Protein AF-A0A8S3RBH6-F1 (afdb_monomer_lite)

pLDDT: mean 80.06, std 17.08, range [38.38, 96.12]

Sequence (94 aa):
MRELGKKGQSVIRPSDINWVLTVPAIWSDAAKQFMREAAGGIPNSQLMLALEPEAASIYCKHIPSERMVCGGKSTLDAFSPGTKYLILDAGGWL

Foldseek 3Di:
DDDPDDPDDDDDDPVNAADEAEDAPPDDPVVVVVVCVVVPPDDPVRYHYDYPQRVVVVVLCPDDQVVDDDPNDTSPVCPPPPHDDDDDDPDDDD

Secondary structure (DSSP, 8-state):
-------------GGG--EEEEE-TT--HHHHHHHHHHT-SS-GGGEEEEEHHHHHHHHHHHS-GGG--BTTB-HHHHTSTT------------

Radius of gyration: 19.92 Å; chains: 1; bounding box: 55×50×41 Å

InterPro domains:
  IPR043129 ATPase, nucleotide binding domain [SSF53067] (12-60)

Organism: Mytilus edulis (NCBI:txid6550)

Structure (mmCIF, N/CA/C/O backbone):
data_AF-A0A8S3RBH6-F1
#
_entry.id   AF-A0A8S3RBH6-F1
#
loop_
_atom_site.group_PDB
_atom_site.id
_atom_site.type_symbol
_atom_site.label_atom_id
_atom_site.label_alt_id
_atom_site.label_comp_id
_atom_site.label_asym_id
_atom_site.label_entity_id
_atom_site.label_seq_id
_atom_site.pdbx_PDB_ins_code
_atom_site.Cartn_x
_atom_site.Cartn_y
_atom_site.Cartn_z
_atom_site.occupancy
_atom_site.B_iso_or_equiv
_atom_site.auth_seq_id
_atom_site.auth_comp_id
_atom_site.auth_asym_id
_atom_site.auth_atom_id
_atom_site.pdbx_PDB_model_num
ATOM 1 N N . MET A 1 1 ? -36.207 -30.651 -21.880 1.00 38.38 1 MET A N 1
ATOM 2 C CA . MET A 1 1 ? -35.850 -29.361 -21.251 1.00 38.38 1 MET A CA 1
ATOM 3 C C . MET A 1 1 ? -34.888 -29.647 -20.114 1.00 38.38 1 MET A C 1
ATOM 5 O O . MET A 1 1 ? -35.249 -30.395 -19.218 1.00 38.38 1 MET A O 1
ATOM 9 N N . ARG A 1 2 ? -33.650 -29.153 -20.195 1.00 39.78 2 ARG A N 1
ATOM 10 C CA . ARG A 1 2 ? -32.648 -29.284 -19.131 1.00 39.78 2 ARG A CA 1
ATOM 11 C C . ARG A 1 2 ? -32.576 -27.921 -18.451 1.00 39.78 2 ARG A C 1
ATOM 13 O O . ARG A 1 2 ? -32.107 -26.971 -19.069 1.00 39.78 2 ARG A O 1
ATOM 20 N N . GLU A 1 3 ? -33.119 -27.815 -17.245 1.00 48.50 3 GLU A N 1
ATOM 21 C CA . GLU A 1 3 ? -33.006 -26.605 -16.430 1.00 48.50 3 GLU A CA 1
ATOM 22 C C . GLU A 1 3 ? -31.524 -26.375 -16.111 1.00 48.50 3 GLU A C 1
ATOM 24 O O . GLU A 1 3 ? -30.867 -27.198 -15.468 1.00 48.50 3 GLU A O 1
ATOM 29 N N . LEU A 1 4 ? -30.969 -25.277 -16.623 1.00 52.84 4 LEU A N 1
ATOM 30 C CA . LEU A 1 4 ? -29.643 -24.806 -16.248 1.00 52.84 4 LEU A CA 1
ATOM 31 C C . LEU A 1 4 ? -29.757 -24.232 -14.837 1.00 52.84 4 LEU A C 1
ATOM 33 O O . LEU A 1 4 ? -30.302 -23.148 -14.640 1.00 52.84 4 LEU A O 1
ATOM 37 N N . GLY A 1 5 ? -29.269 -24.995 -13.857 1.00 47.62 5 GLY A N 1
ATOM 38 C CA . GLY A 1 5 ? -29.244 -24.597 -12.457 1.00 47.62 5 GLY A CA 1
ATOM 39 C C . GLY A 1 5 ? -28.646 -23.202 -12.297 1.00 47.62 5 GLY A C 1
ATOM 40 O O . GLY A 1 5 ? -27.518 -22.943 -12.725 1.00 47.62 5 GLY A O 1
ATOM 41 N N . LYS A 1 6 ? -29.418 -22.305 -11.674 1.00 53.09 6 LYS A N 1
ATOM 42 C CA . LYS A 1 6 ? -28.934 -21.021 -11.166 1.00 53.09 6 LYS A CA 1
ATOM 43 C C . LYS A 1 6 ? -27.688 -21.299 -10.328 1.00 53.09 6 LYS A C 1
ATOM 45 O O . LYS A 1 6 ? -27.794 -21.843 -9.232 1.00 53.09 6 LYS A O 1
ATOM 50 N N . LYS A 1 7 ? -26.506 -20.954 -10.851 1.00 55.62 7 LYS A N 1
ATOM 51 C CA . LYS A 1 7 ? -25.278 -20.891 -10.054 1.00 55.62 7 LYS A CA 1
ATOM 52 C C . LYS A 1 7 ? -25.583 -19.974 -8.873 1.00 55.62 7 LYS A C 1
ATOM 54 O O . LYS A 1 7 ? -25.849 -18.792 -9.079 1.00 55.62 7 LYS A O 1
ATOM 59 N N . GLY A 1 8 ? -25.643 -20.546 -7.672 1.00 55.41 8 GLY A N 1
ATOM 60 C CA . GLY A 1 8 ? -25.928 -19.799 -6.457 1.00 55.41 8 GLY A CA 1
ATOM 61 C C . GLY A 1 8 ? -24.918 -18.668 -6.322 1.00 55.41 8 GLY A C 1
ATOM 62 O O . GLY A 1 8 ? -23.718 -18.921 -6.253 1.00 55.41 8 GLY A O 1
ATOM 63 N N . GLN A 1 9 ? -25.396 -17.425 -6.330 1.00 63.41 9 GLN A N 1
ATOM 64 C CA . GLN A 1 9 ? -24.594 -16.299 -5.876 1.00 63.41 9 GLN A CA 1
ATOM 65 C C . GLN A 1 9 ? -24.315 -16.536 -4.393 1.00 63.41 9 GLN A C 1
ATOM 67 O O . GLN A 1 9 ? -25.226 -16.481 -3.567 1.00 63.41 9 GLN A O 1
ATOM 72 N N . SER A 1 10 ? -23.071 -16.867 -4.057 1.00 72.06 10 SER A N 1
ATOM 73 C CA . SER A 1 10 ? -22.626 -16.890 -2.669 1.00 72.06 10 SER A CA 1
ATOM 74 C C . SER A 1 10 ? -22.751 -15.477 -2.107 1.00 72.06 10 SER A C 1
ATOM 76 O O . SER A 1 10 ? -22.161 -14.541 -2.647 1.00 72.06 10 SER A O 1
ATOM 78 N N . VAL A 1 11 ? -23.531 -15.320 -1.038 1.00 86.12 11 VAL A N 1
ATOM 79 C CA . VAL A 1 11 ? -23.625 -14.057 -0.301 1.00 86.12 11 VAL A CA 1
ATOM 80 C C . VAL A 1 11 ? -22.272 -13.798 0.359 1.00 86.12 11 VAL A C 1
ATOM 82 O O . VAL A 1 11 ? -21.866 -14.569 1.225 1.00 86.12 11 VAL A O 1
ATOM 85 N N . ILE A 1 12 ? -21.581 -12.737 -0.059 1.00 88.06 12 ILE A N 1
ATOM 86 C CA . ILE A 1 12 ? -20.322 -12.293 0.555 1.00 88.06 12 ILE A CA 1
ATOM 87 C C . ILE A 1 12 ? -20.653 -11.659 1.906 1.00 88.06 12 ILE A C 1
ATOM 89 O O . ILE A 1 12 ? -21.481 -10.745 1.977 1.00 88.06 12 ILE A O 1
ATOM 93 N N . ARG A 1 13 ? -20.023 -12.135 2.980 1.00 92.12 13 ARG A N 1
ATOM 94 C CA . ARG A 1 13 ? -20.168 -11.559 4.322 1.00 92.12 13 ARG A CA 1
ATOM 95 C C . ARG A 1 13 ? -19.064 -10.529 4.567 1.00 92.12 13 ARG A C 1
ATOM 97 O O . ARG A 1 13 ? -17.971 -10.678 4.028 1.00 92.12 13 ARG A O 1
ATOM 104 N N . PRO A 1 14 ? -19.278 -9.532 5.443 1.00 89.50 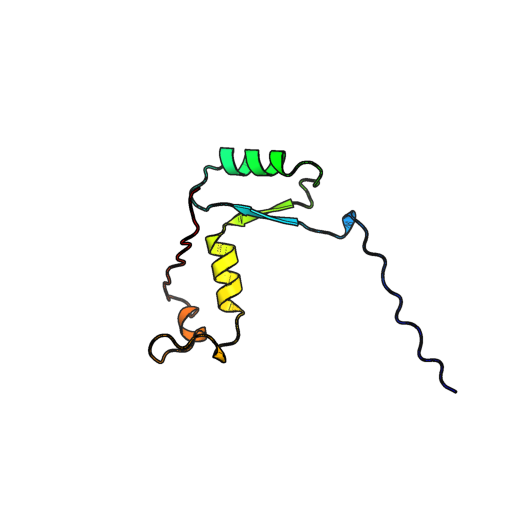14 PRO A N 1
ATOM 105 C CA . PRO A 1 14 ? -18.214 -8.603 5.835 1.00 89.50 14 PRO A CA 1
ATOM 106 C C . PRO A 1 14 ? -16.964 -9.302 6.394 1.00 89.50 14 PRO A C 1
ATOM 108 O O . PRO A 1 14 ? -15.852 -8.825 6.196 1.00 89.50 14 PRO A O 1
ATOM 111 N N . SER A 1 15 ? -17.136 -10.459 7.043 1.00 91.06 15 SER A N 1
ATOM 112 C CA . SER A 1 15 ? -16.047 -11.308 7.549 1.00 91.06 15 SER A CA 1
ATOM 113 C C . SER A 1 15 ? -15.187 -11.948 6.456 1.00 91.06 15 SER A C 1
ATOM 115 O O . SER A 1 15 ? -14.087 -12.407 6.744 1.00 91.06 15 SER A O 1
ATOM 117 N N . ASP A 1 16 ? -15.683 -12.004 5.221 1.00 93.25 16 ASP A N 1
ATOM 118 C CA . ASP A 1 16 ? -15.000 -12.655 4.100 1.00 93.25 16 ASP A CA 1
ATOM 119 C C . ASP A 1 16 ? -14.066 -11.677 3.360 1.00 93.25 16 ASP A C 1
ATOM 121 O O . ASP A 1 16 ? -13.362 -12.064 2.427 1.00 93.25 16 ASP A O 1
ATOM 125 N N . ILE A 1 17 ? -14.064 -10.399 3.758 1.00 93.31 17 ILE A N 1
ATOM 126 C CA . ILE A 1 17 ? -13.308 -9.322 3.114 1.00 93.31 17 ILE A CA 1
ATOM 127 C C . ILE A 1 17 ? -11.998 -9.089 3.871 1.00 93.31 17 ILE A C 1
ATOM 129 O O . ILE A 1 17 ? -12.009 -8.862 5.076 1.00 93.31 17 ILE A O 1
ATOM 133 N N . ASN A 1 18 ? -10.873 -9.080 3.155 1.00 96.12 18 ASN A N 1
ATOM 134 C CA . ASN A 1 18 ? -9.602 -8.567 3.666 1.00 96.12 18 ASN A CA 1
ATOM 135 C C . ASN A 1 18 ? -9.269 -7.255 2.956 1.00 96.12 18 ASN A C 1
ATOM 137 O O . ASN A 1 18 ? -9.286 -7.181 1.727 1.00 96.12 18 ASN A O 1
ATOM 141 N N . TRP A 1 19 ? -8.960 -6.231 3.738 1.00 96.00 19 TRP A N 1
ATOM 142 C CA . TRP A 1 19 ? -8.635 -4.888 3.292 1.00 96.00 19 TRP A CA 1
ATOM 143 C C . TRP A 1 19 ? -7.126 -4.704 3.239 1.00 96.00 19 TRP A C 1
ATOM 145 O O . TRP A 1 19 ? -6.403 -5.060 4.171 1.00 96.00 19 TRP A O 1
ATOM 155 N N . VAL A 1 20 ? -6.656 -4.105 2.151 1.00 95.69 20 VAL A N 1
ATOM 156 C CA . VAL A 1 20 ? -5.264 -3.690 1.994 1.00 95.69 20 VAL A CA 1
ATOM 157 C C . VAL A 1 20 ? -5.254 -2.177 1.855 1.00 95.69 20 VAL A C 1
ATOM 159 O O . VAL A 1 20 ? -5.866 -1.641 0.935 1.00 95.69 20 VAL A O 1
ATOM 162 N N . LEU A 1 21 ? -4.575 -1.496 2.773 1.00 95.50 21 LEU A N 1
ATOM 163 C CA . LEU A 1 21 ? -4.393 -0.050 2.747 1.00 95.50 21 LEU A CA 1
ATOM 164 C C . LEU A 1 21 ? -2.948 0.260 2.348 1.00 95.50 21 LEU A C 1
ATOM 166 O O . LEU A 1 21 ? -2.005 -0.158 3.022 1.00 95.50 21 LEU A O 1
ATOM 170 N N . 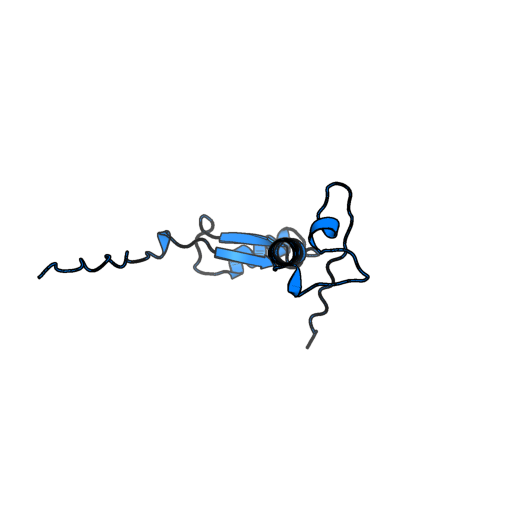THR A 1 22 ? -2.771 0.973 1.238 1.00 95.50 22 THR A N 1
ATOM 171 C CA . THR A 1 22 ? -1.450 1.421 0.792 1.00 95.50 22 THR A CA 1
ATOM 172 C C . THR A 1 22 ? -1.000 2.640 1.585 1.00 95.50 22 THR A C 1
ATOM 174 O O . THR A 1 22 ? -1.805 3.524 1.872 1.00 95.50 22 THR A O 1
ATOM 177 N N . VAL A 1 23 ? 0.280 2.678 1.950 1.00 95.38 23 VAL A N 1
ATOM 178 C CA . VAL A 1 23 ? 0.893 3.796 2.679 1.00 95.38 23 VAL A CA 1
ATOM 179 C C . VAL A 1 23 ? 2.243 4.188 2.068 1.00 95.38 23 VAL A C 1
ATOM 181 O O . VAL A 1 23 ? 2.955 3.310 1.561 1.00 95.38 23 VAL A O 1
ATOM 184 N N . PRO A 1 24 ? 2.655 5.463 2.172 1.00 93.81 24 PRO A N 1
ATOM 185 C CA . PRO A 1 24 ? 3.972 5.902 1.732 1.00 93.81 24 PRO A CA 1
ATOM 186 C C . PRO A 1 24 ? 5.103 5.125 2.409 1.00 93.81 24 PRO A C 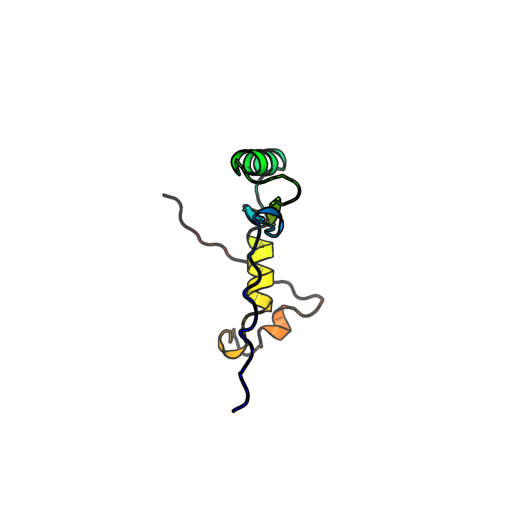1
ATOM 188 O O . PRO A 1 24 ? 5.134 4.959 3.631 1.00 93.81 24 PRO A O 1
ATOM 191 N N . ALA A 1 25 ? 6.094 4.695 1.627 1.00 90.75 25 ALA A N 1
ATOM 192 C CA . ALA A 1 25 ? 7.233 3.937 2.155 1.00 90.75 25 ALA A CA 1
ATOM 193 C C . ALA A 1 25 ? 8.114 4.742 3.125 1.00 90.75 25 ALA A C 1
ATOM 195 O O . ALA A 1 25 ? 8.770 4.159 3.986 1.00 90.75 25 ALA A O 1
ATOM 196 N N . ILE A 1 26 ? 8.101 6.073 3.009 1.00 91.38 26 ILE A N 1
ATOM 197 C CA . ILE A 1 26 ? 8.867 6.990 3.864 1.00 91.38 26 ILE A CA 1
ATOM 198 C C . ILE A 1 26 ? 8.256 7.183 5.259 1.00 91.38 26 ILE A C 1
ATOM 200 O O . ILE A 1 26 ? 8.871 7.818 6.114 1.00 91.38 26 ILE A O 1
ATOM 204 N N . TRP A 1 27 ? 7.041 6.684 5.503 1.00 93.00 27 TRP A N 1
ATOM 205 C CA . TRP A 1 27 ? 6.387 6.847 6.797 1.00 93.00 27 TRP A CA 1
ATOM 206 C C . TRP A 1 27 ? 7.042 6.008 7.892 1.00 93.00 27 TRP A C 1
ATOM 208 O O . TRP A 1 27 ? 7.437 4.857 7.686 1.00 93.00 27 TRP A O 1
ATOM 218 N N . SER A 1 28 ? 7.107 6.592 9.091 1.00 95.19 28 SER A N 1
ATOM 219 C CA . SER A 1 28 ? 7.550 5.903 10.300 1.00 95.19 28 SER A CA 1
ATOM 220 C C . SER A 1 28 ? 6.539 4.841 10.732 1.00 95.19 28 SER A C 1
ATOM 222 O O . SER A 1 28 ? 5.364 4.883 10.363 1.00 95.19 28 SER A O 1
ATOM 224 N N . ASP A 1 29 ? 6.971 3.904 11.573 1.00 94.25 29 ASP A N 1
ATOM 225 C CA . ASP A 1 29 ? 6.075 2.865 12.089 1.00 94.25 29 ASP A CA 1
ATOM 226 C C . ASP A 1 29 ? 4.943 3.444 12.944 1.00 94.25 29 ASP A C 1
ATOM 228 O O . ASP A 1 29 ? 3.824 2.941 12.894 1.00 94.25 29 ASP A O 1
ATOM 232 N N . ALA A 1 30 ? 5.192 4.558 13.639 1.00 96.06 30 ALA A N 1
ATOM 233 C CA . ALA A 1 30 ? 4.156 5.296 14.358 1.00 96.06 30 ALA A CA 1
ATOM 234 C C . ALA A 1 30 ? 3.098 5.878 13.404 1.00 96.06 30 ALA A C 1
ATOM 236 O O . ALA A 1 30 ? 1.907 5.745 13.666 1.00 96.06 30 ALA A O 1
ATOM 237 N N . ALA A 1 31 ? 3.507 6.460 12.270 1.00 95.81 31 ALA A N 1
ATOM 238 C CA . ALA A 1 31 ? 2.570 6.963 11.263 1.00 95.81 31 ALA A CA 1
ATOM 239 C C . ALA A 1 31 ? 1.772 5.821 10.611 1.00 95.81 31 ALA A C 1
ATOM 241 O O . ALA A 1 31 ? 0.558 5.921 10.447 1.00 95.81 31 ALA A O 1
ATOM 242 N N . LYS A 1 32 ? 2.420 4.689 10.311 1.00 93.69 32 LYS A N 1
ATOM 243 C CA . LYS A 1 32 ? 1.736 3.481 9.816 1.00 93.69 32 LYS A CA 1
ATOM 244 C C . LYS A 1 32 ? 0.729 2.943 10.836 1.00 93.69 32 LYS A C 1
ATOM 246 O O . LYS A 1 32 ? -0.369 2.540 10.462 1.00 93.69 32 LYS A O 1
ATOM 251 N N . GLN A 1 33 ? 1.088 2.935 12.119 1.00 93.69 33 GLN A N 1
ATOM 252 C CA . GLN A 1 33 ? 0.192 2.511 13.192 1.00 93.69 33 GLN A CA 1
ATOM 253 C C . GLN A 1 33 ? -1.003 3.458 13.335 1.00 93.69 33 GLN A C 1
ATOM 255 O O . GLN A 1 33 ? -2.139 2.993 13.399 1.00 93.69 33 GLN A O 1
ATOM 260 N N . PHE A 1 34 ? -0.763 4.767 13.273 1.00 95.25 34 PHE A N 1
ATOM 261 C CA . PHE A 1 34 ? -1.825 5.767 13.267 1.00 95.25 34 PHE A CA 1
ATOM 262 C C . PHE A 1 34 ? -2.823 5.531 12.126 1.00 95.25 34 PHE A C 1
ATOM 264 O O . PHE A 1 34 ? -4.029 5.567 12.339 1.00 95.25 34 PHE A O 1
ATOM 271 N N . MET A 1 35 ? -2.346 5.207 10.924 1.00 94.75 35 MET A N 1
ATOM 272 C CA . MET A 1 35 ? -3.234 4.912 9.795 1.00 94.75 35 MET A CA 1
ATOM 273 C C . MET A 1 35 ? -4.069 3.653 9.983 1.00 94.75 35 MET A C 1
ATOM 275 O O . MET A 1 35 ? -5.207 3.601 9.521 1.00 94.75 35 MET A O 1
ATOM 279 N N . ARG A 1 36 ? -3.526 2.644 10.670 1.00 93.56 36 ARG A N 1
ATOM 280 C CA . ARG A 1 36 ? -4.284 1.449 11.052 1.00 93.56 36 ARG A CA 1
ATOM 281 C C . ARG A 1 36 ? -5.463 1.805 11.954 1.00 93.56 36 ARG A C 1
ATOM 283 O O . ARG A 1 36 ? -6.555 1.291 11.756 1.00 93.56 36 ARG A O 1
ATOM 290 N N . GLU A 1 37 ? -5.253 2.708 12.903 1.00 93.19 37 GLU A N 1
ATOM 291 C CA . GLU A 1 37 ? -6.307 3.194 13.800 1.00 93.19 37 GLU A CA 1
ATOM 292 C C . GLU A 1 37 ? -7.300 4.106 13.063 1.00 93.19 37 GLU A C 1
ATOM 294 O O . GLU A 1 37 ? -8.514 3.976 13.234 1.00 93.19 37 GLU A O 1
ATOM 299 N N . ALA A 1 38 ? -6.799 4.968 12.172 1.00 94.56 38 ALA A N 1
ATOM 300 C CA . ALA A 1 38 ? -7.609 5.860 11.345 1.00 94.56 38 ALA A CA 1
ATOM 301 C C . ALA A 1 38 ? -8.490 5.114 10.327 1.00 94.56 38 ALA A C 1
ATOM 303 O O . ALA A 1 38 ? -9.516 5.647 9.909 1.00 94.56 38 ALA A O 1
ATOM 304 N N . ALA A 1 39 ? -8.137 3.875 9.962 1.00 91.88 39 ALA A N 1
ATOM 305 C CA . ALA A 1 39 ? -8.941 3.022 9.085 1.00 91.88 39 ALA A CA 1
ATOM 306 C C . ALA A 1 39 ? -10.301 2.613 9.690 1.00 91.88 39 ALA A C 1
ATOM 308 O O . ALA A 1 39 ? -11.093 1.981 8.996 1.00 91.88 39 ALA A O 1
ATOM 309 N N . GLY A 1 40 ? -10.564 2.963 10.959 1.00 87.00 40 GLY A N 1
ATOM 310 C CA . GLY A 1 40 ? -11.887 3.149 11.561 1.00 87.00 40 GLY A CA 1
ATOM 311 C C . GLY A 1 40 ? -13.002 2.222 11.067 1.00 87.00 40 GLY A C 1
ATOM 312 O O . GLY A 1 40 ? -13.672 2.510 10.081 1.00 87.00 40 GLY A O 1
ATOM 313 N N . GLY A 1 41 ? -13.267 1.143 11.809 1.00 84.75 41 GLY A N 1
ATOM 314 C CA . GLY A 1 41 ? -14.368 0.212 11.517 1.00 84.75 41 GLY A CA 1
ATOM 315 C C . GLY A 1 41 ? -13.952 -1.059 10.775 1.00 84.75 41 GLY A C 1
ATOM 316 O O . GLY A 1 41 ? -14.779 -1.950 10.592 1.00 84.75 41 GLY A O 1
ATOM 317 N N . ILE A 1 42 ? -12.673 -1.187 10.419 1.00 93.31 42 ILE A N 1
ATOM 318 C CA . ILE A 1 42 ? -12.095 -2.423 9.888 1.00 93.31 42 ILE A CA 1
ATOM 319 C C . ILE A 1 42 ? -11.385 -3.173 11.026 1.00 93.31 42 ILE A C 1
ATOM 321 O O . ILE A 1 42 ? -10.504 -2.597 11.669 1.00 93.31 42 ILE A O 1
ATOM 325 N N . PRO A 1 43 ? -11.720 -4.448 11.302 1.00 93.31 43 PRO A N 1
ATOM 326 C CA . PRO A 1 43 ? -10.985 -5.244 12.278 1.00 93.31 43 PRO A CA 1
ATOM 327 C C . PRO A 1 43 ? -9.513 -5.400 11.888 1.00 93.31 43 PRO A C 1
ATOM 329 O O . PRO A 1 43 ? -9.202 -5.691 10.736 1.00 93.31 43 PRO A O 1
ATOM 332 N N . ASN A 1 44 ? -8.602 -5.304 12.861 1.00 91.06 44 ASN A N 1
ATOM 333 C CA . ASN A 1 44 ? -7.160 -5.458 12.617 1.00 91.06 44 ASN A CA 1
ATOM 334 C C . ASN A 1 44 ? -6.793 -6.804 11.965 1.00 91.06 44 ASN A C 1
ATOM 336 O O . ASN A 1 44 ? -5.822 -6.879 11.223 1.00 91.06 44 ASN A O 1
ATOM 340 N N . SER A 1 45 ? -7.570 -7.864 12.212 1.00 93.44 45 SER A N 1
ATOM 341 C CA . SER A 1 45 ? -7.392 -9.173 11.567 1.00 93.44 45 SER A CA 1
ATOM 342 C C . SER A 1 45 ? -7.724 -9.173 10.071 1.00 93.44 45 SER A C 1
ATOM 344 O O . SER A 1 45 ? -7.287 -10.073 9.361 1.00 93.44 45 SER A O 1
ATOM 346 N N . GLN A 1 46 ? -8.488 -8.184 9.606 1.00 95.50 46 GLN A N 1
ATOM 347 C CA . GLN A 1 46 ? -8.914 -8.005 8.219 1.00 95.50 46 GLN A CA 1
ATOM 348 C C 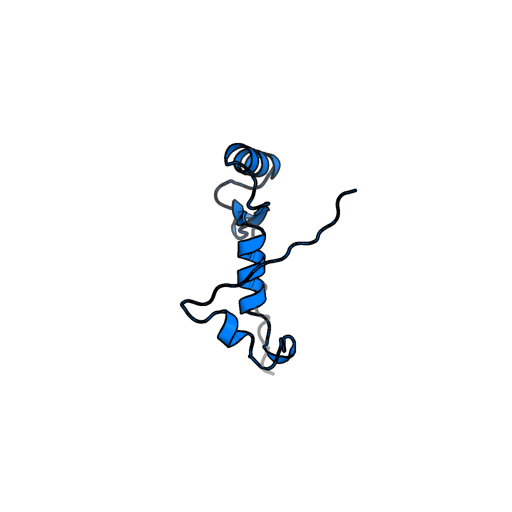. GLN A 1 46 ? -8.214 -6.815 7.550 1.00 95.50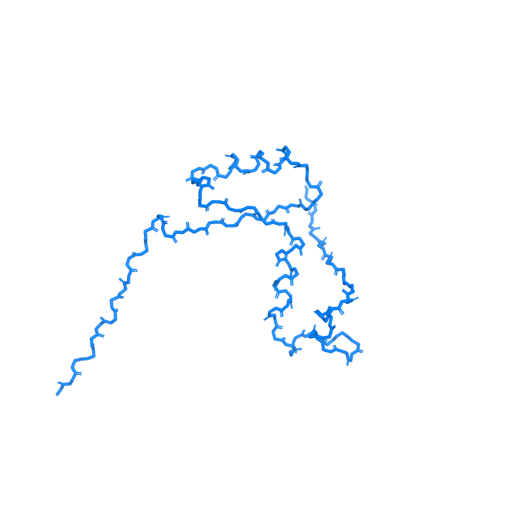 46 GLN A C 1
ATOM 350 O O . GLN A 1 46 ? -8.598 -6.455 6.444 1.00 95.50 46 GLN A O 1
ATOM 355 N N . LEU A 1 47 ? -7.223 -6.182 8.193 1.00 96.06 47 LEU A N 1
ATOM 356 C CA . LEU A 1 47 ? -6.515 -5.015 7.662 1.00 96.06 47 LEU A CA 1
ATOM 357 C C . LEU A 1 47 ? -5.014 -5.283 7.525 1.00 96.06 47 LEU A C 1
ATOM 359 O O . LEU A 1 47 ? -4.304 -5.505 8.506 1.00 96.06 47 LEU A O 1
ATOM 363 N N . MET A 1 48 ? -4.512 -5.174 6.300 1.00 95.44 48 MET A N 1
ATOM 364 C CA . MET A 1 48 ? -3.094 -5.244 5.966 1.00 95.44 48 MET A CA 1
ATOM 365 C C . MET A 1 48 ? -2.617 -3.890 5.440 1.00 95.44 48 MET A C 1
ATOM 367 O O . MET A 1 48 ? -3.314 -3.245 4.662 1.00 95.44 48 MET A O 1
ATOM 371 N N . LEU A 1 49 ? -1.416 -3.467 5.839 1.00 95.06 49 LEU A N 1
ATOM 372 C CA . LEU A 1 49 ? -0.752 -2.336 5.190 1.00 95.06 49 LEU A CA 1
ATOM 373 C C . LEU A 1 49 ? 0.196 -2.852 4.114 1.00 95.06 49 LEU A C 1
ATOM 375 O O . LEU A 1 49 ? 0.953 -3.787 4.373 1.00 95.06 49 LEU A O 1
ATOM 379 N N . ALA A 1 50 ? 0.177 -2.211 2.952 1.00 95.56 50 ALA A N 1
ATOM 380 C CA . ALA A 1 50 ? 1.151 -2.416 1.886 1.00 95.56 50 ALA A CA 1
ATOM 381 C C . ALA A 1 50 ? 1.898 -1.106 1.630 1.00 95.56 50 ALA A C 1
ATOM 383 O O . ALA A 1 50 ? 1.306 -0.029 1.714 1.00 95.56 50 ALA A O 1
ATOM 384 N N . LEU A 1 51 ? 3.189 -1.166 1.309 1.00 94.75 51 LEU A N 1
ATOM 385 C CA . LEU A 1 51 ? 3.882 0.039 0.866 1.00 94.75 51 LEU A CA 1
ATOM 386 C C . LEU A 1 51 ? 3.415 0.384 -0.551 1.00 94.75 51 LEU A C 1
ATOM 388 O O . LEU A 1 51 ? 3.346 -0.494 -1.412 1.00 94.75 51 LEU A O 1
ATOM 392 N N . GLU A 1 52 ? 3.145 1.658 -0.815 1.00 94.56 52 GLU A N 1
ATOM 393 C CA . GLU A 1 52 ? 2.835 2.160 -2.161 1.00 94.56 52 GLU A CA 1
ATOM 394 C C . GLU A 1 52 ? 3.813 1.654 -3.240 1.00 94.56 52 GLU A C 1
ATOM 396 O O . GLU A 1 52 ? 3.346 1.064 -4.220 1.00 94.56 52 GLU A O 1
ATOM 401 N N . PRO A 1 53 ? 5.154 1.759 -3.080 1.00 93.06 53 PRO A N 1
ATOM 402 C CA . PRO A 1 53 ? 6.076 1.258 -4.100 1.00 93.06 53 PRO A CA 1
ATOM 403 C C . PRO A 1 53 ? 6.048 -0.269 -4.267 1.00 93.06 53 PRO A C 1
ATOM 405 O O . PRO A 1 53 ? 6.298 -0.762 -5.367 1.00 93.06 53 PRO A O 1
ATOM 408 N N . GLU A 1 54 ? 5.730 -1.034 -3.219 1.00 90.88 54 GLU A N 1
ATOM 409 C CA . GLU A 1 54 ? 5.605 -2.496 -3.314 1.00 90.88 54 GLU A CA 1
ATOM 410 C C . GLU A 1 54 ? 4.340 -2.889 -4.078 1.00 90.88 54 GLU A C 1
ATOM 412 O O . GLU A 1 54 ? 4.402 -3.716 -4.991 1.00 90.88 54 GLU A O 1
ATOM 417 N N . ALA A 1 55 ? 3.208 -2.254 -3.760 1.00 92.75 55 ALA A N 1
ATOM 418 C CA . ALA A 1 55 ? 1.949 -2.461 -4.466 1.00 92.75 55 ALA A CA 1
ATOM 419 C C . ALA A 1 55 ? 2.083 -2.097 -5.955 1.00 92.75 55 ALA A C 1
ATOM 421 O O . ALA A 1 55 ? 1.684 -2.878 -6.824 1.00 92.75 55 ALA A O 1
ATOM 422 N N . ALA A 1 56 ? 2.722 -0.961 -6.256 1.00 90.50 56 ALA A N 1
ATOM 423 C CA . ALA A 1 56 ? 3.006 -0.534 -7.623 1.00 90.50 56 ALA A CA 1
ATOM 424 C C . ALA A 1 56 ? 3.922 -1.524 -8.363 1.00 90.50 56 ALA A C 1
ATOM 426 O O . ALA A 1 56 ? 3.640 -1.889 -9.504 1.00 90.50 56 ALA A O 1
ATOM 427 N N . SER A 1 57 ? 4.983 -2.012 -7.714 1.00 88.31 57 SER A N 1
ATOM 428 C CA . SER A 1 57 ? 5.885 -3.008 -8.301 1.00 88.31 57 SER A CA 1
ATOM 429 C C . SER A 1 57 ? 5.165 -4.317 -8.648 1.00 88.31 57 SER A C 1
ATOM 431 O O . SER A 1 57 ? 5.289 -4.821 -9.770 1.00 88.31 57 SER A O 1
ATOM 433 N N . ILE A 1 58 ? 4.361 -4.842 -7.715 1.00 88.44 58 ILE A N 1
ATOM 434 C CA . ILE A 1 58 ? 3.563 -6.052 -7.942 1.00 88.44 58 ILE A CA 1
ATOM 435 C C . ILE A 1 58 ? 2.618 -5.831 -9.118 1.00 88.44 58 ILE A C 1
ATOM 437 O O . ILE A 1 58 ? 2.539 -6.691 -9.993 1.00 88.44 58 ILE A O 1
ATOM 441 N N . TYR A 1 59 ? 1.934 -4.689 -9.179 1.00 86.38 59 TYR A N 1
ATOM 442 C CA . TYR A 1 59 ? 1.049 -4.382 -10.296 1.00 86.38 59 TYR A CA 1
ATOM 443 C C . TYR A 1 59 ? 1.809 -4.374 -11.630 1.00 86.38 59 TYR A C 1
ATOM 445 O O . TYR A 1 59 ? 1.442 -5.119 -12.537 1.00 86.38 59 TYR A O 1
ATOM 453 N N . CYS A 1 60 ? 2.921 -3.639 -11.723 1.00 82.00 60 CYS A N 1
ATOM 454 C CA . CYS A 1 60 ? 3.751 -3.556 -12.930 1.00 82.00 60 CYS A CA 1
ATOM 455 C C . CYS A 1 60 ? 4.273 -4.920 -13.411 1.00 82.00 60 CYS A C 1
ATOM 457 O O . CYS A 1 60 ? 4.403 -5.127 -14.617 1.00 82.00 60 CYS A O 1
ATOM 459 N N . LYS A 1 61 ? 4.516 -5.872 -12.501 1.00 79.06 61 LYS A N 1
ATOM 460 C CA . LYS A 1 61 ? 4.900 -7.249 -12.853 1.00 79.06 61 LYS A CA 1
ATOM 461 C C . LYS A 1 61 ? 3.793 -8.023 -13.582 1.00 79.06 61 LYS A C 1
ATOM 463 O O . LYS A 1 61 ? 4.101 -8.903 -14.380 1.00 79.06 61 LYS A O 1
ATOM 468 N N . HIS A 1 62 ? 2.524 -7.737 -13.293 1.00 75.88 62 HIS A N 1
ATOM 469 C CA . HIS A 1 62 ? 1.382 -8.498 -13.816 1.00 75.88 62 HIS A CA 1
ATOM 470 C C . HIS A 1 62 ? 0.729 -7.860 -15.056 1.00 75.88 62 HIS A C 1
ATOM 472 O O . HIS A 1 62 ? -0.177 -8.459 -15.635 1.00 75.88 62 HIS A O 1
ATOM 478 N N . ILE A 1 63 ? 1.167 -6.671 -15.487 1.00 69.00 63 ILE A N 1
ATOM 479 C CA . ILE A 1 63 ? 0.651 -6.026 -16.702 1.00 69.00 63 ILE A CA 1
ATOM 480 C C . ILE A 1 63 ? 1.189 -6.764 -17.944 1.00 69.00 63 ILE A C 1
ATOM 482 O O . ILE A 1 63 ? 2.401 -6.971 -18.046 1.00 69.00 63 ILE A O 1
ATOM 486 N N . PRO A 1 64 ? 0.326 -7.129 -18.916 1.00 60.03 64 PRO A N 1
ATOM 487 C CA . PRO A 1 64 ? 0.756 -7.745 -20.167 1.00 60.03 64 PRO A CA 1
ATOM 488 C C . PRO A 1 64 ? 1.808 -6.903 -20.902 1.00 60.03 64 PRO A C 1
ATOM 490 O O . PRO A 1 64 ? 1.664 -5.688 -21.065 1.00 60.03 64 PRO A O 1
ATOM 493 N N . SER A 1 65 ? 2.851 -7.578 -21.382 1.00 55.38 65 SER A N 1
ATOM 494 C CA . SER A 1 65 ? 4.047 -7.013 -22.021 1.00 55.38 65 SER A CA 1
ATOM 495 C C . SER A 1 65 ? 3.770 -6.140 -23.253 1.00 55.38 65 SER A C 1
ATOM 497 O O . SER A 1 65 ? 4.593 -5.293 -23.592 1.00 55.38 65 SER A O 1
ATOM 499 N N . GLU A 1 66 ? 2.599 -6.272 -23.883 1.00 55.34 66 GLU A N 1
ATOM 500 C CA . GLU A 1 66 ? 2.173 -5.480 -25.049 1.00 55.34 66 GLU A CA 1
ATOM 501 C C . GLU A 1 66 ? 2.078 -3.969 -24.777 1.00 55.34 66 GLU A C 1
ATOM 503 O O . GLU A 1 66 ? 2.114 -3.176 -25.716 1.00 55.34 66 GLU A O 1
ATOM 508 N N . ARG A 1 67 ? 1.987 -3.540 -23.509 1.00 53.38 67 ARG A N 1
ATOM 509 C CA . ARG A 1 67 ? 1.864 -2.116 -23.139 1.00 53.38 67 ARG A CA 1
ATOM 510 C C . ARG A 1 67 ? 3.154 -1.451 -22.662 1.00 53.38 67 ARG A C 1
ATOM 512 O O . ARG A 1 67 ? 3.122 -0.274 -22.316 1.00 53.38 67 ARG A O 1
ATOM 519 N N . MET A 1 68 ? 4.277 -2.164 -22.621 1.00 54.00 68 MET A N 1
ATOM 520 C CA . MET A 1 68 ? 5.501 -1.653 -21.999 1.00 54.00 68 MET A CA 1
ATOM 521 C C . MET A 1 68 ? 6.741 -2.082 -22.788 1.00 54.00 68 MET A C 1
ATOM 523 O O . MET A 1 68 ? 7.453 -3.018 -22.428 1.00 54.00 68 MET A O 1
ATOM 527 N N . VAL A 1 69 ? 7.005 -1.364 -23.881 1.00 53.41 69 VAL A N 1
ATOM 528 C CA . VAL A 1 69 ? 8.279 -1.430 -24.605 1.00 53.41 69 VAL A CA 1
ATOM 529 C C . VAL A 1 69 ? 9.137 -0.254 -24.150 1.00 53.41 69 VAL A C 1
ATOM 531 O O . VAL A 1 69 ? 8.999 0.860 -24.647 1.00 53.41 69 VAL A O 1
ATOM 534 N N . CYS A 1 70 ? 10.041 -0.501 -23.206 1.00 52.19 70 CYS A N 1
ATOM 535 C CA . CYS A 1 70 ? 11.070 0.463 -22.825 1.00 52.19 70 CYS A CA 1
ATOM 536 C C . CYS A 1 70 ? 12.387 0.037 -23.485 1.00 52.19 70 CYS A C 1
ATOM 538 O O . CYS A 1 70 ? 13.071 -0.862 -23.002 1.00 52.19 70 CYS A O 1
ATOM 540 N N . GLY A 1 71 ? 12.734 0.644 -24.623 1.00 53.12 71 GLY A N 1
ATOM 541 C CA . GLY A 1 71 ? 14.060 0.476 -25.236 1.00 53.12 71 GLY A CA 1
ATOM 542 C C . GLY A 1 71 ? 14.392 -0.933 -25.754 1.00 53.12 71 GLY A C 1
ATOM 543 O O . GLY A 1 71 ? 15.557 -1.317 -25.748 1.00 53.12 71 GLY A O 1
ATOM 544 N N . GLY A 1 72 ? 13.395 -1.713 -26.189 1.00 53.66 72 GLY A N 1
ATOM 545 C CA . GLY A 1 72 ? 13.606 -3.012 -26.849 1.00 53.66 72 GLY A CA 1
ATOM 546 C C . GLY A 1 72 ? 13.776 -4.223 -25.921 1.00 53.66 72 GLY A C 1
ATOM 547 O O . GLY A 1 72 ? 13.964 -5.329 -26.420 1.00 53.66 72 GLY A O 1
ATOM 548 N N . LYS A 1 73 ? 13.673 -4.047 -24.596 1.00 55.16 73 LYS A N 1
ATOM 549 C CA . LYS A 1 73 ? 13.568 -5.150 -23.625 1.00 55.16 73 LYS A CA 1
ATOM 550 C C . LYS A 1 73 ? 12.135 -5.296 -23.130 1.00 55.16 73 LYS A C 1
ATOM 552 O O . LYS A 1 73 ? 11.440 -4.301 -22.918 1.00 55.16 73 LYS A O 1
ATOM 557 N N . SER A 1 74 ? 11.700 -6.540 -22.966 1.00 57.84 74 SER A N 1
ATOM 558 C CA . SER A 1 74 ? 10.374 -6.848 -22.437 1.00 57.84 74 SER A CA 1
ATOM 559 C C . SER A 1 74 ? 10.312 -6.529 -20.938 1.00 57.84 74 SER A C 1
ATOM 561 O O . SER A 1 74 ? 11.322 -6.603 -20.238 1.00 57.84 74 SER A O 1
ATOM 563 N N . THR A 1 75 ? 9.128 -6.214 -20.409 1.00 57.28 75 THR A N 1
ATOM 564 C CA . THR A 1 75 ? 8.913 -6.039 -18.958 1.00 57.28 75 THR A CA 1
ATOM 565 C C . THR A 1 75 ? 9.347 -7.241 -18.132 1.00 57.28 75 THR A C 1
ATOM 567 O O . THR A 1 75 ? 9.763 -7.079 -16.990 1.00 57.28 75 THR A O 1
ATOM 570 N N . LEU A 1 76 ? 9.290 -8.443 -18.708 1.00 58.38 76 LEU A N 1
ATOM 571 C CA . LEU A 1 76 ? 9.676 -9.686 -18.045 1.00 58.38 76 LEU A CA 1
ATOM 572 C C . LEU A 1 76 ? 11.169 -9.703 -17.685 1.00 58.38 76 LEU A C 1
ATOM 574 O O . LEU A 1 76 ? 11.533 -10.231 -16.634 1.00 58.38 76 LEU A O 1
ATOM 578 N N . ASP A 1 77 ? 12.017 -9.049 -18.486 1.00 61.16 77 ASP A N 1
ATOM 579 C CA . ASP A 1 77 ? 13.451 -8.938 -18.203 1.00 61.16 77 ASP A CA 1
ATOM 580 C C . ASP A 1 77 ? 13.727 -8.015 -17.007 1.00 61.16 77 ASP A C 1
ATOM 582 O O . ASP A 1 77 ? 14.664 -8.259 -16.242 1.00 61.16 77 ASP A O 1
ATOM 586 N N . ALA A 1 78 ? 12.884 -6.994 -16.798 1.00 65.38 78 ALA A N 1
ATOM 587 C CA . ALA A 1 78 ? 13.008 -6.041 -15.692 1.00 65.38 78 ALA A CA 1
ATOM 588 C C . ALA A 1 78 ? 12.765 -6.670 -14.304 1.00 65.38 78 ALA A C 1
ATOM 590 O O . ALA A 1 78 ? 13.197 -6.114 -13.295 1.00 65.38 78 ALA A O 1
ATOM 591 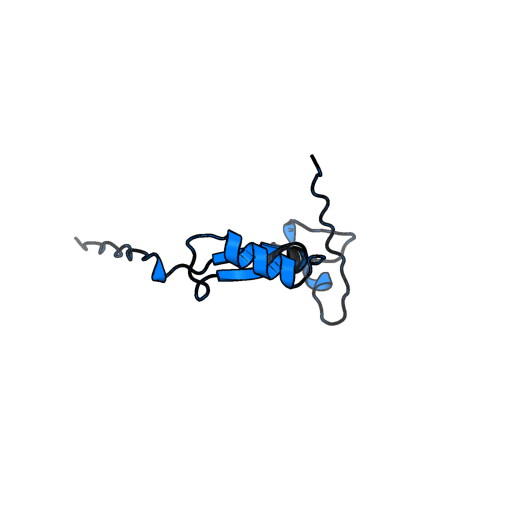N N . PHE A 1 79 ? 12.114 -7.838 -14.245 1.00 74.69 79 PHE A N 1
ATOM 592 C CA . PHE A 1 79 ? 11.828 -8.568 -13.002 1.00 74.69 79 PHE A CA 1
ATOM 593 C C . PHE A 1 79 ? 12.657 -9.851 -12.841 1.00 74.69 79 PHE A C 1
ATOM 595 O O . PHE A 1 79 ? 12.389 -10.652 -11.942 1.00 74.69 79 PHE A O 1
ATOM 602 N N . SER A 1 80 ? 13.670 -10.055 -13.687 1.00 81.75 80 SER A N 1
ATOM 603 C CA . SER A 1 80 ? 14.622 -11.154 -13.519 1.00 81.75 80 SER A CA 1
ATOM 604 C C . SER A 1 80 ? 15.447 -10.986 -12.227 1.00 81.75 80 SER A C 1
ATOM 606 O O . SER A 1 80 ? 15.779 -9.852 -11.852 1.00 81.75 80 SER A O 1
ATOM 608 N N . PRO A 1 81 ? 15.792 -12.081 -11.514 1.00 84.62 81 PRO A N 1
ATOM 609 C CA . PRO A 1 81 ? 16.622 -12.002 -10.315 1.00 84.62 81 PRO A CA 1
ATOM 610 C C . PRO A 1 81 ? 17.928 -11.240 -10.566 1.00 84.62 81 PRO A C 1
ATOM 612 O O . PRO A 1 81 ? 18.628 -11.495 -11.541 1.00 84.62 81 PRO A O 1
ATOM 615 N N . GLY A 1 82 ? 18.256 -10.303 -9.675 1.00 84.56 82 GLY A N 1
ATOM 616 C CA . GLY A 1 82 ? 19.428 -9.429 -9.807 1.00 84.56 82 GLY A CA 1
ATOM 617 C C . GLY A 1 82 ? 19.161 -8.102 -10.526 1.00 84.56 82 GLY A C 1
ATOM 618 O O . GLY A 1 82 ? 20.000 -7.202 -10.451 1.00 84.56 82 GLY A O 1
ATOM 619 N N . THR A 1 83 ? 17.991 -7.928 -11.146 1.00 82.31 83 THR A N 1
ATOM 620 C CA . THR A 1 83 ? 17.610 -6.650 -11.754 1.00 82.31 83 THR A CA 1
ATOM 621 C C . THR A 1 83 ? 17.178 -5.631 -10.701 1.00 82.31 83 THR A C 1
ATOM 623 O O . THR A 1 83 ? 16.519 -5.955 -9.712 1.00 82.31 83 THR A O 1
ATOM 626 N N . LYS A 1 84 ? 17.569 -4.372 -10.915 1.00 83.81 84 LYS A N 1
ATOM 627 C CA . LYS A 1 84 ? 17.162 -3.213 -10.116 1.00 83.81 84 LYS A CA 1
ATOM 628 C C . LYS A 1 84 ? 16.300 -2.309 -10.989 1.00 83.81 84 LYS A C 1
ATOM 630 O O . LYS A 1 84 ? 16.665 -2.031 -12.128 1.00 83.81 84 LYS A O 1
ATOM 635 N N . TYR A 1 85 ? 15.190 -1.831 -10.448 1.00 84.00 85 TYR A N 1
ATOM 636 C CA . TYR A 1 85 ? 14.299 -0.882 -11.108 1.00 84.00 85 TYR A CA 1
ATOM 637 C C . TYR A 1 85 ? 13.854 0.189 -10.109 1.00 84.00 85 TYR A C 1
ATOM 639 O O . TYR A 1 85 ? 13.938 -0.002 -8.896 1.00 84.00 85 TYR A O 1
ATOM 647 N N . LEU A 1 86 ? 13.412 1.329 -10.638 1.00 87.31 86 LEU A N 1
ATOM 648 C CA . LEU A 1 86 ? 12.901 2.458 -9.869 1.00 87.31 86 LEU A CA 1
ATOM 649 C C . LEU A 1 86 ? 11.385 2.533 -10.046 1.00 87.31 86 LEU A C 1
ATOM 651 O O . LEU A 1 86 ? 10.898 2.513 -11.175 1.00 87.31 86 LEU A O 1
ATOM 655 N N . ILE A 1 87 ? 10.657 2.657 -8.939 1.00 87.06 87 ILE A N 1
ATOM 656 C CA . ILE A 1 87 ? 9.254 3.068 -8.957 1.00 87.06 87 ILE A CA 1
ATOM 657 C C . ILE A 1 87 ? 9.226 4.576 -8.728 1.00 87.06 87 ILE A C 1
ATOM 659 O O . ILE A 1 87 ? 9.699 5.052 -7.697 1.00 87.06 87 ILE A O 1
ATOM 663 N N . LEU A 1 88 ? 8.710 5.315 -9.710 1.00 88.44 88 LEU A N 1
ATOM 664 C CA . LEU A 1 88 ? 8.500 6.754 -9.613 1.00 88.44 88 LEU A CA 1
ATOM 665 C C . LEU A 1 88 ? 7.018 7.009 -9.352 1.00 88.44 88 LEU A C 1
ATOM 667 O O . LEU A 1 88 ? 6.202 6.875 -10.262 1.00 88.44 88 LEU A O 1
ATOM 671 N N . ASP A 1 89 ? 6.696 7.383 -8.119 1.00 87.31 89 ASP A N 1
ATOM 672 C CA . ASP A 1 89 ? 5.405 7.974 -7.791 1.00 87.31 89 ASP A CA 1
ATOM 673 C C . ASP A 1 89 ? 5.541 9.500 -7.852 1.00 87.31 89 ASP A C 1
ATOM 675 O O . ASP A 1 89 ? 6.268 10.106 -7.064 1.00 87.31 89 ASP A O 1
ATOM 679 N N . ALA A 1 90 ? 4.899 10.099 -8.852 1.00 88.88 90 ALA A N 1
ATOM 680 C CA . ALA A 1 90 ? 4.871 11.538 -9.089 1.00 88.88 90 ALA A CA 1
ATOM 681 C C . ALA A 1 90 ? 3.445 12.075 -8.907 1.00 88.88 90 ALA A C 1
ATOM 683 O O . ALA A 1 90 ? 2.910 12.772 -9.773 1.00 88.88 90 ALA A O 1
ATOM 684 N N . GLY A 1 91 ? 2.814 11.700 -7.793 1.00 85.25 91 GLY A N 1
ATOM 685 C CA . GLY A 1 91 ? 1.580 12.322 -7.330 1.00 85.25 91 GLY A CA 1
ATOM 686 C C . GLY A 1 91 ? 1.718 13.835 -7.103 1.00 85.25 91 GLY A C 1
ATOM 687 O O . GLY A 1 91 ? 2.803 14.417 -7.149 1.00 85.25 91 GLY A O 1
ATOM 688 N N . GLY A 1 92 ? 0.584 14.491 -6.865 1.00 83.19 92 GLY A N 1
ATOM 689 C CA . GLY A 1 92 ? 0.538 15.919 -6.561 1.00 83.19 92 GLY A CA 1
ATOM 690 C C . GLY A 1 92 ? 0.672 16.220 -5.067 1.00 83.19 92 GLY A C 1
ATOM 691 O O . GLY A 1 92 ? 0.433 15.368 -4.216 1.00 83.19 92 GLY A O 1
ATOM 692 N N . TRP A 1 93 ? 0.980 17.478 -4.769 1.00 72.19 93 TRP A N 1
ATOM 693 C CA . TRP A 1 93 ? 0.683 18.127 -3.493 1.00 72.19 93 TRP A CA 1
ATOM 694 C C . TRP A 1 93 ? -0.273 19.281 -3.806 1.00 72.19 93 TRP A C 1
ATOM 696 O O . TRP A 1 93 ? 0.043 20.102 -4.669 1.00 72.19 93 TRP A O 1
ATOM 706 N N . LEU A 1 94 ? -1.444 19.307 -3.167 1.00 43.22 94 LEU A N 1
ATOM 707 C CA . LEU A 1 94 ? -2.325 20.481 -3.137 1.00 43.22 94 LEU A CA 1
ATOM 708 C C . LEU A 1 94 ? -2.100 21.229 -1.825 1.00 43.22 94 LEU A C 1
ATOM 710 O O . LEU A 1 94 ? -2.007 20.540 -0.784 1.00 43.22 94 LEU A O 1
#